Protein AF-A0A932P0R0-F1 (afdb_monomer_lite)

Radius of gyration: 29.47 Å; chains: 1; bounding box: 37×61×82 Å

Foldseek 3Di:
DDDDDDDDDDDDDDDDDDDDDDDDDDPPDDDDPDPPLPDPPPVVVLVVLLVVLLVCLVVLVLVVSLVSLVVSCVNCVPDPSNVVSVVSNVSSVVCCVVCVVVPDD

Secondary structure (DSSP, 8-state):
------------------------------------------HHHHHHHHHHHHHHHHTT-HHHHHHHHHHHHHH-TT-TTHHHHHHHHHHHHHHHHHHGGG---

pLDDT: mean 71.14, std 22.49, range [34.19, 95.56]

Structure (mmCIF, N/CA/C/O backbone):
data_AF-A0A932P0R0-F1
#
_entry.id   AF-A0A932P0R0-F1
#
loop_
_atom_site.group_PDB
_atom_site.id
_atom_site.type_symbol
_atom_site.label_atom_id
_atom_site.label_alt_id
_atom_site.label_comp_id
_atom_site.label_asym_id
_atom_site.label_entity_id
_atom_site.label_seq_id
_atom_site.pdbx_PDB_ins_code
_atom_site.Cartn_x
_atom_site.Cartn_y
_atom_site.Cartn_z
_atom_site.occupancy
_atom_site.B_iso_or_equiv
_atom_site.auth_seq_id
_atom_site.auth_comp_id
_atom_site.auth_asym_id
_atom_site.auth_atom_id
_atom_site.pdbx_PDB_model_num
ATOM 1 N N . MET A 1 1 ? -13.440 -53.868 -31.242 1.00 41.31 1 MET A N 1
ATOM 2 C CA . MET A 1 1 ? -13.339 -52.394 -31.223 1.00 41.31 1 MET A CA 1
ATOM 3 C C . MET A 1 1 ? -12.059 -52.016 -31.948 1.00 41.31 1 MET A C 1
ATOM 5 O O . MET A 1 1 ? -10.990 -52.230 -31.399 1.00 41.31 1 MET A O 1
ATOM 9 N N . ALA A 1 2 ? -12.161 -51.584 -33.204 1.00 47.44 2 ALA A N 1
ATOM 10 C CA . ALA A 1 2 ? -11.027 -51.178 -34.032 1.00 47.44 2 ALA A CA 1
ATOM 11 C C . ALA A 1 2 ? -11.267 -49.729 -34.461 1.00 47.44 2 ALA A C 1
ATOM 13 O O . ALA A 1 2 ? -12.316 -49.439 -35.034 1.00 47.44 2 ALA A O 1
ATOM 14 N N . ILE A 1 3 ? -10.338 -48.827 -34.142 1.00 58.59 3 ILE A N 1
ATOM 15 C CA . ILE A 1 3 ? -10.405 -47.423 -34.554 1.00 58.59 3 ILE A CA 1
ATOM 16 C C . ILE A 1 3 ? -9.244 -47.190 -35.517 1.00 58.59 3 ILE A C 1
ATOM 18 O O . ILE A 1 3 ? -8.076 -47.308 -35.148 1.00 58.59 3 ILE A O 1
ATOM 22 N N . LEU A 1 4 ? -9.613 -46.939 -36.773 1.00 53.84 4 LEU A N 1
ATOM 23 C CA . LEU A 1 4 ? -8.739 -46.583 -37.884 1.00 53.84 4 LEU A CA 1
ATOM 24 C C . LEU A 1 4 ? -7.992 -45.276 -37.577 1.00 53.84 4 LEU A C 1
ATOM 26 O O . LEU A 1 4 ? -8.614 -44.250 -37.307 1.00 53.84 4 LEU A O 1
ATOM 30 N N . PHE A 1 5 ? -6.667 -45.305 -37.703 1.00 51.25 5 PHE A N 1
ATOM 31 C CA . PHE A 1 5 ? -5.839 -44.111 -37.845 1.00 51.25 5 PHE A CA 1
ATOM 32 C C . PHE A 1 5 ? -5.993 -43.562 -39.266 1.00 51.25 5 PHE A C 1
ATOM 34 O O . PHE A 1 5 ? -5.765 -44.292 -40.230 1.00 51.25 5 PHE A O 1
ATOM 41 N N . ILE A 1 6 ? -6.330 -42.279 -39.406 1.00 59.81 6 ILE A N 1
ATOM 42 C CA . ILE A 1 6 ? -6.275 -41.576 -40.693 1.00 59.81 6 ILE A CA 1
ATOM 43 C C . ILE A 1 6 ? -5.391 -40.337 -40.523 1.00 59.81 6 ILE A C 1
ATOM 45 O O . ILE A 1 6 ? -5.803 -39.332 -39.950 1.00 59.81 6 ILE A O 1
ATOM 49 N N . LEU A 1 7 ? -4.158 -40.440 -41.023 1.00 52.25 7 LEU A N 1
ATOM 50 C CA . LEU A 1 7 ? -3.279 -39.316 -41.350 1.00 52.25 7 LEU A CA 1
ATOM 51 C C . LEU A 1 7 ? -3.620 -38.831 -42.768 1.00 52.25 7 LEU A C 1
ATOM 53 O O . LEU A 1 7 ? -3.631 -39.659 -43.680 1.00 52.25 7 LEU A O 1
ATOM 57 N N . PRO A 1 8 ? -3.737 -37.519 -43.014 1.00 45.38 8 PRO A N 1
ATOM 58 C CA . PRO A 1 8 ? -3.462 -36.968 -44.328 1.00 45.38 8 PRO A CA 1
ATOM 59 C C . PRO A 1 8 ? -2.069 -36.330 -44.342 1.00 45.38 8 PRO A C 1
ATOM 61 O O . PRO A 1 8 ? -1.841 -35.240 -43.822 1.00 45.38 8 PRO A O 1
ATOM 64 N N . ALA A 1 9 ? -1.132 -37.040 -44.972 1.00 51.94 9 ALA A N 1
ATOM 65 C CA . ALA A 1 9 ? 0.112 -36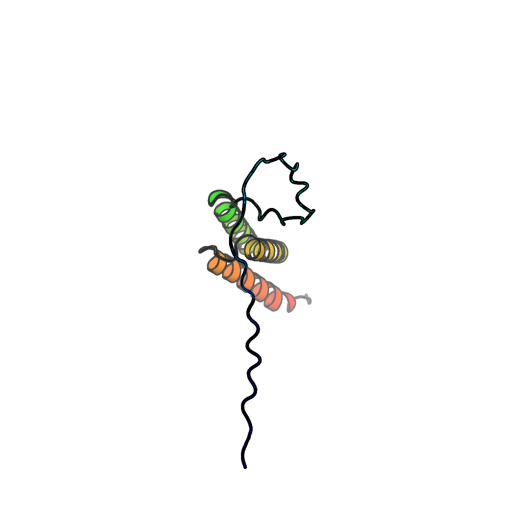.477 -45.471 1.00 51.94 9 ALA A CA 1
ATOM 66 C C . ALA A 1 9 ? -0.210 -35.553 -46.655 1.00 51.94 9 ALA A C 1
ATOM 68 O O . ALA A 1 9 ? -0.837 -35.968 -47.628 1.00 51.94 9 ALA A O 1
ATOM 69 N N . SER A 1 10 ? 0.211 -34.296 -46.584 1.00 44.00 10 SER A N 1
ATOM 70 C CA . SER A 1 10 ? 0.160 -33.369 -47.713 1.00 44.00 10 SER A CA 1
ATOM 71 C C . SER A 1 10 ? 1.507 -32.675 -47.822 1.00 44.00 10 SER A C 1
ATOM 73 O O . SER A 1 10 ? 1.857 -31.817 -47.017 1.00 44.00 10 SER A O 1
ATOM 75 N N . ALA A 1 11 ? 2.288 -33.126 -48.801 1.00 57.47 11 ALA A N 1
ATOM 76 C CA . ALA A 1 11 ? 3.505 -32.470 -49.249 1.00 57.47 11 ALA A CA 1
ATOM 77 C C . ALA A 1 11 ? 3.162 -31.183 -50.015 1.00 57.47 11 ALA A C 1
ATOM 79 O O . ALA A 1 11 ? 2.082 -31.075 -50.600 1.00 57.47 11 ALA A O 1
ATOM 80 N N . PRO A 1 12 ? 4.123 -30.257 -50.117 1.00 44.09 12 PRO A N 1
ATOM 81 C CA . PRO A 1 12 ? 4.503 -29.856 -51.468 1.00 44.09 12 PRO A CA 1
ATOM 82 C C . PRO A 1 12 ? 6.021 -29.723 -51.641 1.00 44.09 12 PRO A C 1
ATOM 84 O O . PRO A 1 12 ? 6.730 -29.163 -50.808 1.00 44.09 12 PRO A O 1
ATOM 87 N N . ALA A 1 13 ? 6.511 -30.209 -52.780 1.00 51.12 13 ALA A N 1
ATOM 88 C CA . ALA A 1 13 ? 7.815 -29.834 -53.313 1.00 51.12 13 ALA A CA 1
ATOM 89 C C . ALA A 1 13 ? 7.724 -28.456 -53.987 1.00 51.12 13 ALA A C 1
ATOM 91 O O . ALA A 1 13 ? 6.694 -28.139 -54.586 1.00 51.12 13 ALA A O 1
ATOM 92 N N . PRO A 1 14 ? 8.826 -27.693 -54.017 1.00 45.81 14 PRO A N 1
ATOM 93 C CA . PRO A 1 14 ? 9.153 -27.021 -55.268 1.00 45.81 14 PRO A CA 1
ATOM 94 C C . PRO A 1 14 ? 10.610 -27.238 -55.689 1.00 45.81 14 PRO A C 1
ATOM 96 O O . PRO A 1 14 ? 11.561 -27.044 -54.932 1.00 45.81 14 PRO A O 1
ATOM 99 N N . LYS A 1 15 ? 10.762 -27.634 -56.956 1.00 42.56 15 LYS A N 1
ATOM 100 C CA . LYS A 1 15 ? 12.023 -27.623 -57.692 1.00 42.56 15 LYS A CA 1
ATOM 101 C C . LYS A 1 15 ? 12.407 -26.183 -58.042 1.00 42.56 15 LYS A C 1
ATOM 103 O O . LYS A 1 15 ? 11.590 -25.438 -58.566 1.00 42.56 15 LYS A O 1
ATOM 108 N N . ALA A 1 16 ? 13.670 -25.882 -57.753 1.00 48.72 16 ALA A N 1
ATOM 109 C CA . ALA A 1 16 ? 14.629 -25.054 -58.484 1.00 48.72 16 ALA A CA 1
ATOM 110 C C . ALA A 1 16 ? 14.113 -24.023 -59.505 1.00 48.72 16 ALA A C 1
ATOM 112 O O . ALA A 1 16 ? 13.518 -24.379 -60.519 1.00 48.72 16 ALA A O 1
ATOM 113 N N . GLY A 1 17 ? 14.574 -22.780 -59.340 1.00 39.59 17 GLY A N 1
ATOM 114 C CA . GLY A 1 17 ? 14.799 -21.887 -60.474 1.00 39.59 17 GLY A CA 1
ATOM 115 C C . GLY A 1 17 ? 14.742 -20.402 -60.136 1.00 39.59 17 GLY A C 1
ATOM 116 O O . GLY A 1 17 ? 13.661 -19.856 -59.991 1.00 39.59 17 GLY A O 1
ATOM 117 N N . GLY A 1 18 ? 15.910 -19.754 -60.113 1.00 34.19 18 GLY A N 1
ATOM 118 C CA . GLY A 1 18 ? 16.051 -18.364 -60.561 1.00 34.19 18 GLY A CA 1
ATOM 119 C C . GLY A 1 18 ? 15.769 -17.251 -59.549 1.00 34.19 18 GLY A C 1
ATOM 120 O O . GLY A 1 18 ? 14.658 -16.751 -59.443 1.00 34.19 18 GLY A O 1
ATOM 121 N N . LEU A 1 19 ? 16.837 -16.746 -58.926 1.00 47.50 19 LEU A N 1
ATOM 122 C CA . LEU A 1 19 ? 17.021 -15.295 -58.754 1.00 47.50 19 LEU A CA 1
ATOM 123 C C . LEU A 1 19 ? 16.983 -14.640 -60.158 1.00 47.50 19 LEU A C 1
ATOM 125 O O . LEU A 1 19 ? 17.468 -15.285 -61.093 1.00 47.50 19 LEU A O 1
ATOM 129 N N . PRO A 1 20 ? 16.496 -13.391 -60.342 1.00 49.47 20 PRO A N 1
ATOM 130 C CA . PRO A 1 20 ? 17.077 -12.260 -59.618 1.00 49.47 20 PRO A CA 1
ATOM 131 C C . PRO A 1 20 ? 16.155 -11.059 -59.311 1.00 49.47 20 PRO A C 1
ATOM 133 O O . PRO A 1 20 ? 15.048 -10.912 -59.815 1.00 49.47 20 PRO A O 1
ATOM 136 N N . SER A 1 21 ? 16.753 -10.148 -58.541 1.00 41.25 21 SER A N 1
ATOM 137 C CA . SER A 1 21 ? 16.480 -8.708 -58.487 1.00 41.25 21 SER A CA 1
ATOM 138 C C . SER A 1 21 ? 15.305 -8.242 -57.636 1.00 41.25 21 SER A C 1
ATOM 140 O O . SER A 1 21 ? 14.145 -8.222 -58.033 1.00 41.25 21 SER A O 1
ATOM 142 N N . ALA A 1 22 ? 15.687 -7.752 -56.458 1.00 48.41 22 ALA A N 1
ATOM 143 C CA . ALA A 1 22 ? 14.903 -6.863 -55.624 1.00 48.41 22 ALA A CA 1
ATOM 144 C C . ALA A 1 22 ? 14.386 -5.644 -56.408 1.00 48.41 22 ALA A C 1
ATOM 146 O O . ALA A 1 22 ? 15.142 -4.985 -57.124 1.00 48.41 22 ALA A O 1
ATOM 147 N N . PRO A 1 23 ? 13.148 -5.248 -56.113 1.00 41.75 23 PRO A N 1
ATOM 148 C CA . PRO A 1 23 ? 12.867 -3.882 -55.718 1.00 41.75 23 PRO A CA 1
ATOM 149 C C . PRO A 1 23 ? 12.424 -3.891 -54.255 1.00 41.75 23 PRO A C 1
ATOM 151 O O . PRO A 1 23 ? 11.479 -4.574 -53.873 1.00 41.75 23 PRO A O 1
ATOM 154 N N . ARG A 1 24 ? 13.155 -3.140 -53.432 1.00 49.03 24 ARG A N 1
ATOM 155 C CA . ARG A 1 24 ? 12.852 -2.819 -52.033 1.00 49.03 24 ARG A CA 1
ATOM 156 C C . ARG A 1 24 ? 11.360 -2.468 -51.868 1.00 49.03 24 ARG A C 1
ATOM 158 O O . ARG A 1 24 ? 10.967 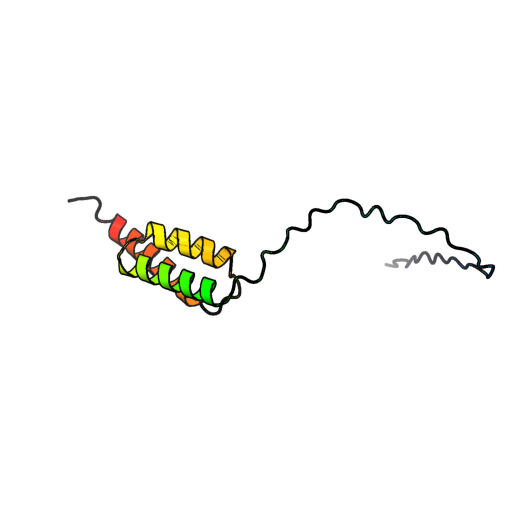-1.406 -52.347 1.00 49.03 24 ARG A O 1
ATOM 165 N N . PRO A 1 25 ? 10.544 -3.282 -51.171 1.00 45.34 25 PRO A N 1
ATOM 166 C CA . PRO A 1 25 ? 9.260 -2.819 -50.695 1.00 45.34 25 PRO A CA 1
ATOM 167 C C . PRO A 1 25 ? 9.493 -2.072 -49.384 1.00 45.34 25 PRO A C 1
ATOM 169 O O . PRO A 1 25 ? 10.066 -2.585 -48.423 1.00 45.34 25 PRO A O 1
ATOM 172 N N . GLU A 1 26 ? 9.089 -0.811 -49.393 1.00 49.19 26 GLU A N 1
ATOM 173 C CA . GLU A 1 26 ? 8.748 -0.037 -48.213 1.00 49.19 26 GLU A CA 1
ATOM 174 C C . GLU A 1 26 ? 7.876 -0.898 -47.287 1.00 49.19 26 GLU A C 1
ATOM 176 O O . GLU A 1 26 ? 6.736 -1.236 -47.604 1.00 49.19 26 GLU A O 1
ATOM 181 N N . THR A 1 27 ? 8.444 -1.330 -46.160 1.00 39.28 27 THR A N 1
ATOM 182 C CA . THR A 1 27 ? 7.712 -2.060 -45.128 1.00 39.28 27 THR A CA 1
ATOM 183 C C . THR A 1 27 ? 6.742 -1.096 -44.452 1.00 39.28 27 THR A C 1
ATOM 185 O O . THR A 1 27 ? 7.049 -0.507 -43.416 1.00 39.28 27 THR A O 1
ATOM 188 N N . ALA A 1 28 ? 5.546 -0.959 -45.020 1.00 50.16 28 ALA A N 1
ATOM 189 C CA . ALA A 1 28 ? 4.359 -0.578 -44.275 1.00 50.16 28 ALA A CA 1
ATOM 190 C C . ALA A 1 28 ? 4.097 -1.678 -43.231 1.00 50.16 28 ALA A C 1
ATOM 192 O O . ALA A 1 28 ? 3.466 -2.700 -43.504 1.00 50.16 28 ALA A O 1
ATOM 193 N N . LYS A 1 29 ? 4.671 -1.506 -42.036 1.00 42.03 29 LYS A N 1
ATOM 194 C CA . LYS A 1 29 ? 4.423 -2.376 -40.887 1.00 42.03 29 LYS A CA 1
ATOM 195 C C . LYS A 1 29 ? 3.013 -2.071 -40.367 1.00 42.03 29 LYS A C 1
ATOM 197 O O . LYS A 1 29 ? 2.745 -0.914 -40.040 1.00 42.03 29 LYS A O 1
ATOM 202 N N . PR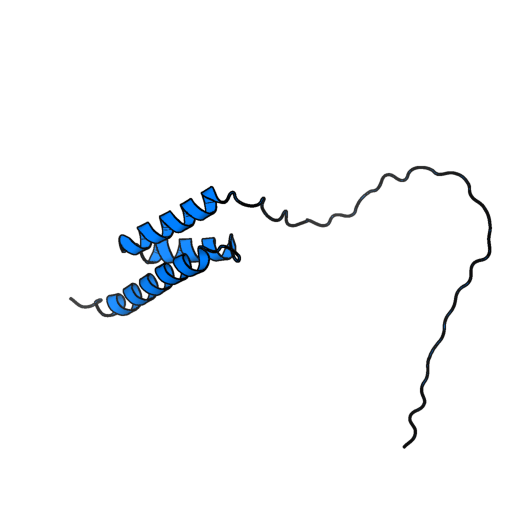O A 1 30 ? 2.109 -3.061 -40.297 1.00 42.97 30 PRO A N 1
ATOM 203 C CA . PRO A 1 30 ? 0.770 -2.843 -39.786 1.00 42.97 30 PRO A CA 1
ATOM 204 C C . PRO A 1 30 ? 0.816 -2.403 -38.323 1.00 42.97 30 PRO A C 1
ATOM 206 O O . PRO A 1 30 ? 1.623 -2.878 -37.520 1.00 42.97 30 PRO A O 1
ATOM 209 N N . SER A 1 31 ? -0.082 -1.469 -38.031 1.00 52.72 31 SER A N 1
ATOM 210 C CA . SER A 1 31 ? -0.434 -0.971 -36.714 1.00 52.72 31 SER A CA 1
ATOM 211 C C . SER A 1 31 ? -0.724 -2.130 -35.755 1.00 52.72 31 SER A C 1
ATOM 213 O O . SER A 1 31 ? -1.727 -2.824 -35.895 1.00 52.72 31 SER A O 1
ATOM 215 N N . SER A 1 32 ? 0.149 -2.304 -34.769 1.00 41.19 32 SER A N 1
ATOM 216 C CA . SER A 1 32 ? -0.210 -2.855 -33.466 1.00 41.19 32 SER A CA 1
ATOM 217 C C . SER A 1 32 ? 0.265 -1.829 -32.447 1.00 41.19 32 SER A C 1
ATOM 219 O O . SER A 1 32 ? 1.462 -1.527 -32.439 1.00 41.19 32 SER A O 1
ATOM 221 N N . PRO A 1 33 ? -0.611 -1.268 -31.596 1.00 44.75 33 PRO A N 1
ATOM 222 C CA . PRO A 1 33 ? -0.143 -0.519 -30.449 1.00 44.75 33 PRO A CA 1
ATOM 223 C C . PRO A 1 33 ? 0.584 -1.529 -29.564 1.00 44.75 33 PRO A C 1
ATOM 225 O O . PRO A 1 33 ? -0.043 -2.333 -28.879 1.00 44.75 33 PRO A O 1
ATOM 228 N N . GLN A 1 34 ? 1.917 -1.545 -29.610 1.00 47.66 34 GLN A N 1
ATOM 229 C CA . GLN A 1 34 ? 2.653 -2.074 -28.476 1.00 47.66 34 GLN A CA 1
ATOM 230 C C . GLN A 1 34 ? 2.182 -1.234 -27.287 1.00 47.66 34 GLN A C 1
ATOM 232 O O . GLN A 1 34 ? 2.335 -0.009 -27.341 1.00 47.66 34 GLN A O 1
ATOM 237 N N . PRO A 1 35 ? 1.597 -1.817 -26.227 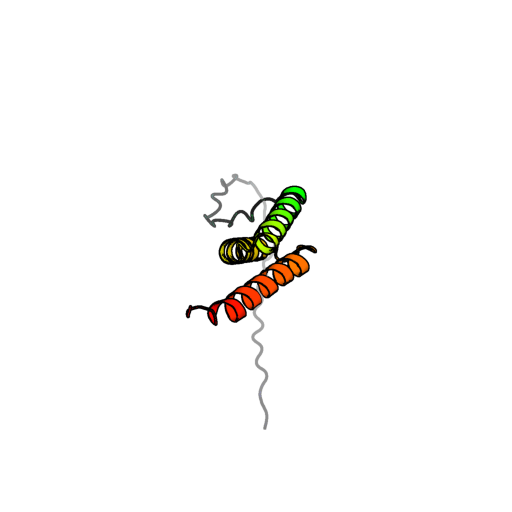1.00 43.41 35 PRO A N 1
ATOM 238 C CA . PRO A 1 35 ? 1.666 -1.136 -24.957 1.00 43.41 35 PRO A CA 1
ATOM 239 C C . PRO A 1 35 ? 3.164 -1.024 -24.702 1.00 43.41 35 PRO A C 1
ATOM 241 O O . PRO A 1 35 ? 3.847 -2.034 -24.521 1.00 43.41 35 PRO A O 1
ATOM 244 N N . SER A 1 36 ? 3.698 0.187 -24.841 1.00 44.09 36 SER A N 1
ATOM 245 C CA . SER A 1 36 ? 5.020 0.521 -24.348 1.00 44.09 36 SER A CA 1
ATOM 246 C C . SER A 1 36 ? 4.988 0.156 -22.875 1.00 44.09 36 SER A C 1
ATOM 248 O O . SER A 1 36 ? 4.463 0.911 -22.059 1.00 44.09 36 SER A O 1
ATOM 250 N N . ALA A 1 37 ? 5.443 -1.061 -22.570 1.00 46.12 37 ALA A N 1
ATOM 251 C CA . ALA A 1 37 ? 5.770 -1.488 -21.233 1.00 46.12 37 ALA A CA 1
ATOM 252 C C . ALA A 1 37 ? 6.635 -0.363 -20.689 1.00 46.12 37 ALA A C 1
ATOM 254 O O . ALA A 1 37 ? 7.676 -0.036 -21.268 1.00 46.12 37 ALA A O 1
ATOM 255 N N . ALA A 1 38 ? 6.073 0.322 -19.696 1.00 51.81 38 ALA A N 1
ATOM 256 C CA . ALA A 1 38 ? 6.682 1.451 -19.043 1.00 51.81 38 ALA A CA 1
ATOM 257 C C . ALA A 1 38 ? 8.151 1.115 -18.797 1.00 51.81 38 ALA A C 1
ATOM 259 O O . ALA A 1 38 ? 8.467 0.005 -18.360 1.00 51.81 38 ALA A O 1
ATOM 260 N N . ALA A 1 39 ? 9.030 2.052 -19.154 1.00 52.94 39 ALA A N 1
ATOM 261 C CA . ALA A 1 39 ? 10.446 1.975 -18.840 1.00 52.94 39 ALA A CA 1
ATOM 262 C C . ALA A 1 39 ? 10.619 1.417 -17.417 1.00 52.94 39 ALA A C 1
ATOM 264 O O . ALA A 1 39 ? 9.831 1.821 -16.555 1.00 52.94 39 ALA A O 1
ATOM 265 N N . PRO A 1 40 ? 11.584 0.506 -17.174 1.00 53.94 40 PRO A N 1
ATOM 266 C CA . PRO A 1 40 ? 11.906 0.037 -15.833 1.00 53.94 40 PRO A CA 1
ATOM 267 C C . PRO A 1 40 ? 11.985 1.259 -14.927 1.00 53.94 40 PRO A C 1
ATOM 269 O O . PRO A 1 40 ? 12.868 2.097 -15.096 1.00 53.94 40 PRO A O 1
ATOM 272 N N . GLN A 1 41 ? 10.977 1.445 -14.077 1.00 56.19 41 GLN A N 1
ATOM 273 C CA . GLN A 1 41 ? 10.969 2.579 -13.176 1.00 56.19 41 GLN A CA 1
ATOM 274 C C . GLN A 1 41 ? 12.140 2.344 -12.236 1.00 56.19 41 GLN A C 1
ATOM 276 O O . GLN A 1 41 ? 12.245 1.276 -11.628 1.00 56.19 41 GLN A O 1
ATOM 281 N N . GLU A 1 42 ? 13.061 3.302 -12.230 1.00 59.28 42 GLU A N 1
ATOM 282 C CA . GLU A 1 42 ? 14.337 3.211 -11.539 1.00 59.28 42 GLU A CA 1
ATOM 283 C C . GLU A 1 42 ? 14.116 2.699 -10.103 1.00 59.28 42 GLU A C 1
ATOM 285 O O . GLU A 1 42 ? 13.147 3.090 -9.442 1.00 59.28 42 GLU A O 1
ATOM 290 N N . PRO A 1 43 ? 15.003 1.843 -9.570 1.00 62.53 43 PRO A N 1
ATOM 291 C CA . PRO A 1 43 ? 14.855 1.265 -8.229 1.00 62.53 43 PRO A CA 1
ATOM 292 C C . PRO A 1 43 ? 14.714 2.322 -7.113 1.00 62.53 43 PRO A C 1
ATOM 294 O O . PRO A 1 43 ? 14.213 2.030 -6.021 1.00 62.53 43 PRO A O 1
ATOM 297 N N . ASP A 1 44 ? 15.122 3.565 -7.378 1.00 77.19 44 ASP A N 1
ATOM 298 C CA . ASP A 1 44 ? 14.905 4.711 -6.497 1.00 77.19 44 ASP A CA 1
ATOM 299 C C . ASP A 1 44 ? 13.434 5.150 -6.410 1.00 77.19 44 ASP A C 1
ATOM 301 O O . ASP A 1 44 ? 12.959 5.466 -5.313 1.00 77.19 44 ASP A O 1
ATOM 305 N N . ASP A 1 45 ? 12.678 5.111 -7.510 1.00 85.62 45 ASP A N 1
ATOM 306 C CA . ASP A 1 45 ? 11.248 5.435 -7.522 1.00 85.62 45 ASP A CA 1
ATOM 307 C C . ASP A 1 45 ? 10.435 4.380 -6.771 1.00 85.62 45 ASP A C 1
ATOM 309 O O . ASP A 1 45 ? 9.567 4.725 -5.961 1.00 85.62 45 ASP A O 1
ATOM 313 N N . GLU A 1 46 ? 10.789 3.104 -6.941 1.00 89.31 46 GLU A N 1
ATOM 314 C CA . GLU A 1 46 ? 10.233 1.996 -6.165 1.00 89.31 46 GLU A CA 1
ATOM 315 C C . GLU A 1 46 ? 10.468 2.223 -4.662 1.00 89.31 46 GLU A C 1
ATOM 317 O O . GLU A 1 46 ? 9.536 2.256 -3.850 1.00 89.31 46 GLU A O 1
ATOM 322 N N . LYS A 1 47 ? 11.725 2.440 -4.267 1.00 90.88 47 LYS A N 1
ATOM 323 C CA . LYS A 1 47 ? 12.090 2.649 -2.863 1.00 90.88 47 LYS A CA 1
ATOM 324 C C . LYS A 1 47 ? 11.383 3.867 -2.271 1.00 90.88 47 LYS A C 1
ATOM 326 O O . LYS A 1 47 ? 10.930 3.824 -1.121 1.00 90.88 47 LYS A O 1
ATOM 331 N N . LYS A 1 48 ? 11.272 4.955 -3.034 1.00 92.75 48 LYS A N 1
ATOM 332 C CA . LYS A 1 48 ? 10.575 6.178 -2.624 1.00 92.75 48 LYS A CA 1
ATOM 333 C C . LYS A 1 48 ? 9.075 5.939 -2.460 1.00 92.75 48 LYS A C 1
ATOM 335 O O . LYS A 1 48 ? 8.499 6.417 -1.477 1.00 92.75 48 LYS A O 1
ATOM 340 N N . ALA A 1 49 ? 8.456 5.189 -3.369 1.00 92.38 49 ALA A N 1
ATOM 341 C CA . ALA A 1 49 ? 7.047 4.826 -3.295 1.00 92.38 49 ALA A CA 1
ATOM 342 C C . ALA A 1 49 ? 6.762 3.943 -2.071 1.00 92.38 49 ALA A C 1
ATOM 344 O O . ALA A 1 49 ? 5.911 4.302 -1.254 1.00 92.38 49 ALA A O 1
ATOM 345 N N . ALA A 1 50 ? 7.548 2.883 -1.862 1.00 93.31 50 ALA A N 1
ATOM 346 C CA . ALA A 1 50 ? 7.451 2.024 -0.682 1.00 93.31 50 ALA A CA 1
ATOM 347 C C . ALA A 1 50 ? 7.637 2.821 0.625 1.00 93.31 50 ALA A C 1
ATOM 349 O O . ALA A 1 50 ? 6.848 2.708 1.563 1.00 93.31 50 ALA A O 1
ATOM 350 N N . GLY A 1 51 ? 8.635 3.711 0.675 1.00 94.62 51 GLY A N 1
ATOM 351 C CA . GLY A 1 51 ? 8.869 4.575 1.834 1.00 94.62 51 GLY A CA 1
ATOM 352 C C . GLY A 1 51 ? 7.728 5.563 2.105 1.00 94.62 51 GLY A C 1
ATOM 353 O O . GLY A 1 51 ? 7.441 5.877 3.262 1.00 94.62 51 GLY A O 1
ATOM 354 N N . ARG A 1 52 ? 7.052 6.053 1.059 1.00 95.12 52 ARG A N 1
ATOM 355 C CA . ARG A 1 52 ? 5.862 6.901 1.202 1.00 95.12 52 ARG A CA 1
ATOM 356 C C . ARG A 1 52 ? 4.687 6.112 1.778 1.00 95.12 52 ARG A C 1
ATOM 358 O O . ARG A 1 52 ? 4.047 6.625 2.690 1.00 95.12 52 ARG A O 1
ATOM 365 N N . ILE A 1 53 ? 4.436 4.897 1.290 1.00 94.75 53 ILE A N 1
ATOM 366 C CA . ILE A 1 53 ? 3.359 4.023 1.785 1.00 94.75 53 ILE A CA 1
ATOM 367 C C . ILE A 1 53 ? 3.542 3.750 3.276 1.00 94.75 53 ILE A C 1
ATOM 369 O O . ILE A 1 53 ? 2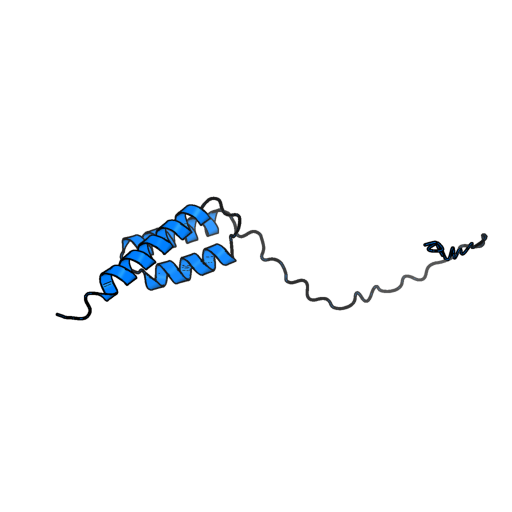.633 4.023 4.058 1.00 94.75 53 ILE A O 1
ATOM 373 N N . LYS A 1 54 ? 4.752 3.354 3.687 1.00 94.94 54 LYS A N 1
ATOM 374 C CA . LYS A 1 54 ? 5.083 3.134 5.098 1.00 94.94 54 LYS A CA 1
ATOM 375 C C . LYS A 1 54 ? 4.791 4.361 5.966 1.00 94.94 54 LYS A C 1
ATOM 377 O O . LYS A 1 54 ? 4.168 4.251 7.016 1.00 94.94 54 LYS A O 1
ATOM 382 N N . ARG A 1 55 ? 5.188 5.562 5.521 1.00 95.56 55 ARG A N 1
ATOM 383 C CA . ARG A 1 55 ? 4.889 6.809 6.253 1.00 95.56 55 ARG A CA 1
ATOM 384 C C . ARG A 1 55 ? 3.390 7.092 6.355 1.00 95.56 55 ARG A C 1
ATOM 386 O O . ARG A 1 55 ? 2.935 7.544 7.403 1.00 95.56 55 ARG A O 1
ATOM 393 N N . LEU A 1 56 ? 2.624 6.852 5.292 1.00 93.69 56 LEU A N 1
ATOM 394 C CA . LEU A 1 56 ? 1.168 7.028 5.310 1.00 93.69 56 LEU A CA 1
ATOM 395 C C . LEU A 1 56 ? 0.514 6.057 6.302 1.00 93.69 56 LEU A C 1
ATOM 397 O O . LEU A 1 56 ? -0.293 6.489 7.124 1.00 93.69 56 LEU A O 1
ATOM 401 N N . ALA A 1 57 ? 0.930 4.788 6.294 1.00 91.88 57 ALA A N 1
ATOM 402 C CA . ALA A 1 57 ? 0.464 3.782 7.244 1.00 91.88 57 ALA A CA 1
ATOM 403 C C . ALA A 1 57 ? 0.780 4.183 8.696 1.00 91.88 57 ALA A C 1
ATOM 405 O O . ALA A 1 57 ? -0.124 4.270 9.525 1.00 91.88 57 ALA A O 1
ATOM 406 N N . SER A 1 58 ? 2.034 4.551 8.991 1.00 91.56 58 SER A N 1
ATOM 407 C CA . SER A 1 58 ? 2.454 4.948 10.346 1.00 91.56 58 SER A CA 1
ATOM 408 C C . SER A 1 58 ? 1.801 6.239 10.855 1.00 91.56 58 SER A C 1
ATOM 410 O O . SER A 1 58 ? 1.673 6.425 12.060 1.00 91.56 58 SER A O 1
ATOM 412 N N . THR A 1 59 ? 1.383 7.145 9.964 1.00 91.94 59 THR A N 1
ATOM 413 C CA . THR A 1 59 ? 0.672 8.385 10.339 1.00 91.94 59 THR A CA 1
ATOM 414 C C . THR A 1 59 ? -0.843 8.196 10.453 1.00 91.94 59 THR A C 1
ATOM 416 O O . THR A 1 59 ? -1.567 9.161 10.686 1.00 91.94 59 THR A O 1
ATOM 419 N N . GLY A 1 60 ? -1.342 6.965 10.291 1.00 89.19 60 GLY A N 1
ATOM 420 C CA . GLY A 1 60 ? -2.765 6.643 10.384 1.00 89.19 60 GLY A CA 1
ATOM 421 C C . GLY A 1 60 ? -3.575 7.025 9.144 1.00 89.19 60 GLY A C 1
ATOM 422 O O . GLY A 1 60 ? -4.792 6.839 9.132 1.00 89.19 60 GLY A O 1
ATOM 423 N N . LYS A 1 61 ? -2.926 7.491 8.069 1.00 93.56 61 LYS A N 1
ATOM 424 C CA . LYS A 1 61 ? -3.551 7.803 6.773 1.00 93.56 61 LYS A CA 1
ATOM 425 C C . LYS A 1 61 ? -3.823 6.521 5.983 1.00 93.56 61 LYS A C 1
ATOM 427 O O . LYS A 1 61 ? -3.340 6.330 4.869 1.00 93.56 61 LYS A O 1
ATOM 432 N N . CYS A 1 62 ? -4.608 5.630 6.585 1.00 92.50 62 CYS A N 1
ATOM 433 C CA . CYS A 1 62 ? -4.801 4.256 6.130 1.00 92.50 62 CYS A CA 1
ATOM 434 C C . CYS A 1 62 ? -5.388 4.184 4.714 1.00 92.50 62 CYS A C 1
ATOM 436 O O . CYS A 1 62 ? -4.947 3.370 3.913 1.00 92.50 62 CYS A O 1
ATOM 438 N N . ARG A 1 63 ? -6.339 5.064 4.376 1.00 93.12 63 ARG A N 1
ATOM 439 C CA . ARG A 1 63 ? -6.953 5.103 3.040 1.00 93.12 63 ARG A CA 1
ATOM 440 C C . ARG A 1 63 ? -5.930 5.438 1.949 1.00 93.12 63 ARG A C 1
ATOM 442 O O . ARG A 1 63 ? -5.794 4.686 0.992 1.00 93.12 63 ARG A O 1
ATOM 449 N N . GLU A 1 64 ? -5.157 6.506 2.146 1.00 93.56 64 GLU A N 1
ATOM 450 C CA . GLU A 1 64 ? -4.096 6.906 1.212 1.00 93.56 64 GLU A CA 1
ATOM 451 C C . GLU A 1 64 ? -2.987 5.847 1.118 1.00 93.56 64 GLU A C 1
ATOM 453 O O . GLU A 1 64 ? -2.446 5.619 0.036 1.00 93.56 64 GLU A O 1
ATOM 458 N N . ALA A 1 65 ? -2.646 5.194 2.236 1.00 94.62 65 ALA A N 1
ATOM 459 C CA . ALA A 1 65 ? -1.658 4.119 2.266 1.00 94.62 65 ALA A CA 1
ATOM 460 C C . ALA A 1 65 ? -2.107 2.912 1.429 1.00 94.62 65 ALA A C 1
ATOM 462 O O . ALA A 1 65 ? -1.315 2.394 0.646 1.00 94.62 65 ALA A O 1
ATOM 463 N N . ILE A 1 66 ? -3.377 2.511 1.547 1.00 94.94 66 ILE A N 1
ATOM 464 C CA . ILE A 1 66 ? -3.963 1.402 0.783 1.00 94.94 66 ILE A CA 1
ATOM 465 C C . ILE A 1 66 ? -3.987 1.723 -0.715 1.00 94.94 66 ILE A C 1
ATOM 467 O O . ILE A 1 66 ? -3.536 0.910 -1.515 1.00 94.94 66 ILE A O 1
ATOM 471 N N . GLU A 1 67 ? -4.449 2.915 -1.104 1.00 95.19 67 GLU A N 1
ATOM 472 C CA . GLU A 1 67 ? -4.472 3.327 -2.516 1.00 95.19 67 GLU A CA 1
ATOM 473 C C . GLU A 1 67 ? -3.063 3.396 -3.124 1.00 95.19 67 GLU A C 1
ATOM 475 O O . GLU A 1 67 ? -2.853 3.039 -4.283 1.00 95.19 67 GLU A O 1
ATOM 480 N N . ALA A 1 68 ? -2.079 3.860 -2.351 1.00 93.88 68 ALA A N 1
ATOM 481 C CA . ALA A 1 68 ? -0.692 3.895 -2.796 1.00 93.88 68 ALA A CA 1
ATOM 482 C C . ALA A 1 68 ? -0.076 2.488 -2.886 1.00 93.88 68 ALA A C 1
ATOM 484 O O . ALA A 1 68 ? 0.694 2.238 -3.811 1.00 93.88 68 ALA A O 1
ATOM 485 N N . ALA A 1 69 ? -0.425 1.582 -1.968 1.00 94.38 69 ALA A N 1
ATOM 486 C CA . ALA A 1 69 ? 0.007 0.187 -1.989 1.00 94.38 69 ALA A CA 1
ATOM 487 C C . ALA A 1 69 ? -0.545 -0.579 -3.199 1.00 94.38 69 ALA A C 1
ATOM 489 O O . ALA A 1 69 ? 0.210 -1.291 -3.853 1.00 94.38 69 ALA A O 1
ATOM 490 N N . ASP A 1 70 ? -1.817 -0.374 -3.547 1.00 95.25 70 ASP A N 1
ATOM 491 C CA . ASP A 1 70 ? -2.445 -0.981 -4.727 1.00 95.25 70 ASP A CA 1
ATOM 492 C C . ASP A 1 70 ? -1.741 -0.558 -6.028 1.00 95.25 70 ASP A C 1
ATOM 494 O O . ASP A 1 70 ? -1.307 -1.393 -6.823 1.00 95.25 70 ASP A O 1
ATOM 498 N N . ARG A 1 71 ? -1.486 0.748 -6.185 1.00 93.94 71 ARG A N 1
ATOM 499 C CA . ARG A 1 71 ? -0.711 1.268 -7.325 1.00 93.94 71 ARG A CA 1
ATOM 500 C C . ARG A 1 71 ? 0.717 0.737 -7.341 1.00 93.94 71 ARG A C 1
ATOM 502 O O . ARG A 1 71 ? 1.250 0.473 -8.412 1.00 93.94 71 ARG A O 1
ATOM 509 N N . PHE A 1 72 ? 1.345 0.594 -6.176 1.00 93.94 72 PHE A N 1
ATOM 510 C CA . PHE A 1 72 ? 2.685 0.025 -6.077 1.00 93.94 72 PHE A CA 1
ATOM 511 C C . PHE A 1 72 ? 2.706 -1.435 -6.532 1.00 93.94 72 PHE A C 1
ATOM 513 O O . PHE A 1 72 ? 3.579 -1.801 -7.307 1.00 93.94 72 PHE A O 1
ATOM 520 N N . ALA A 1 73 ? 1.728 -2.243 -6.119 1.00 93.44 73 ALA A N 1
ATOM 521 C CA . ALA A 1 73 ? 1.599 -3.630 -6.557 1.00 93.44 73 ALA A CA 1
ATOM 522 C C . ALA A 1 73 ? 1.349 -3.746 -8.070 1.00 93.44 73 ALA A C 1
ATOM 524 O O . ALA A 1 73 ? 1.896 -4.638 -8.713 1.00 93.44 73 ALA A O 1
ATOM 525 N N . ALA A 1 74 ? 0.573 -2.822 -8.646 1.00 92.50 74 ALA A N 1
ATOM 526 C CA . ALA A 1 74 ? 0.317 -2.779 -10.084 1.00 92.50 74 ALA A CA 1
ATOM 527 C C . ALA A 1 74 ? 1.550 -2.364 -10.910 1.00 92.50 74 ALA A C 1
ATOM 529 O O . ALA A 1 74 ? 1.725 -2.840 -12.029 1.00 92.50 74 ALA A O 1
ATOM 530 N N . LEU A 1 75 ? 2.389 -1.471 -10.376 1.00 90.75 75 LEU A N 1
ATOM 531 C CA . LEU A 1 75 ? 3.588 -0.969 -11.058 1.00 90.75 75 LEU A CA 1
ATOM 532 C C . LEU A 1 75 ? 4.816 -1.865 -10.848 1.00 90.75 75 LEU A C 1
ATOM 534 O O . LEU A 1 75 ? 5.639 -1.988 -11.751 1.00 90.75 75 LEU A O 1
ATOM 538 N N . TYR A 1 76 ? 4.933 -2.494 -9.677 1.00 91.19 76 TYR A N 1
ATOM 539 C CA . TYR A 1 76 ? 6.101 -3.272 -9.267 1.00 91.19 76 TYR A CA 1
ATOM 540 C C . TYR A 1 76 ? 5.711 -4.651 -8.698 1.00 91.19 76 TYR A C 1
ATOM 542 O O . TYR A 1 76 ? 5.954 -4.926 -7.516 1.00 91.19 76 TYR A O 1
ATOM 550 N N . PRO A 1 77 ? 5.118 -5.541 -9.515 1.00 87.69 77 PRO A N 1
ATOM 551 C CA . PRO A 1 77 ? 4.658 -6.853 -9.053 1.00 87.69 77 PRO A CA 1
ATOM 552 C C . PRO A 1 77 ? 5.801 -7.769 -8.580 1.00 87.69 77 PRO A C 1
ATOM 554 O O . PRO A 1 77 ? 5.600 -8.579 -7.680 1.00 87.69 77 PRO A O 1
ATOM 557 N N . ASP A 1 78 ? 7.008 -7.607 -9.126 1.00 90.00 78 ASP A N 1
ATOM 558 C CA . ASP A 1 78 ? 8.192 -8.411 -8.784 1.00 90.00 78 ASP A CA 1
ATOM 559 C C . ASP A 1 78 ? 9.139 -7.713 -7.790 1.00 90.00 78 ASP A C 1
ATOM 561 O O . ASP A 1 78 ? 10.265 -8.159 -7.559 1.00 90.00 78 ASP A O 1
ATOM 565 N N . SER A 1 79 ? 8.708 -6.601 -7.186 1.00 88.75 79 SER A N 1
ATOM 566 C CA . SER A 1 79 ? 9.546 -5.876 -6.233 1.00 88.75 79 SER A CA 1
ATOM 567 C C . SER A 1 79 ? 9.796 -6.694 -4.962 1.00 88.75 79 SER A C 1
ATOM 569 O O . SER A 1 79 ? 8.839 -7.129 -4.313 1.00 88.75 79 SER A O 1
ATOM 571 N N . PRO A 1 80 ? 11.047 -6.783 -4.467 1.00 90.75 80 PRO A N 1
ATOM 572 C CA . PRO A 1 80 ? 11.318 -7.374 -3.157 1.00 90.75 80 PRO A CA 1
ATOM 573 C C . PRO A 1 80 ? 10.671 -6.581 -2.007 1.00 90.75 80 PRO A C 1
ATOM 575 O O . PRO A 1 80 ? 10.512 -7.102 -0.903 1.00 90.75 80 PRO A O 1
ATOM 578 N N . ARG A 1 81 ? 10.281 -5.318 -2.239 1.00 90.06 81 ARG A N 1
ATOM 579 C CA . ARG A 1 81 ? 9.591 -4.472 -1.253 1.00 90.06 81 ARG A CA 1
ATOM 580 C C . ARG A 1 81 ? 8.082 -4.673 -1.249 1.00 90.06 81 ARG A C 1
ATOM 582 O O . ARG A 1 81 ? 7.433 -4.197 -0.316 1.00 90.06 81 ARG A O 1
ATOM 589 N N . LEU A 1 82 ? 7.528 -5.379 -2.236 1.00 93.31 82 LEU A N 1
ATOM 590 C CA . LEU A 1 82 ? 6.091 -5.610 -2.343 1.00 93.31 82 LEU A CA 1
ATOM 591 C C . LEU A 1 82 ? 5.541 -6.280 -1.083 1.00 93.31 82 LEU A C 1
ATOM 593 O O . LEU A 1 82 ? 4.541 -5.827 -0.540 1.00 93.31 82 LEU A O 1
ATOM 597 N N . ALA A 1 83 ? 6.241 -7.283 -0.548 1.00 94.25 83 ALA A N 1
ATOM 598 C CA . ALA A 1 83 ? 5.834 -7.952 0.686 1.00 94.25 83 ALA A CA 1
ATOM 599 C C . ALA A 1 83 ? 5.703 -6.977 1.873 1.00 94.25 83 ALA A C 1
ATOM 601 O O . ALA A 1 83 ? 4.742 -7.057 2.636 1.00 94.25 83 ALA A O 1
ATOM 602 N N . SER A 1 84 ? 6.632 -6.023 2.013 1.00 94.25 84 SER A N 1
ATOM 603 C CA . SER A 1 84 ? 6.544 -4.988 3.053 1.00 94.25 84 SER A CA 1
ATOM 604 C C . SER A 1 84 ? 5.388 -4.019 2.803 1.00 94.25 84 SER A C 1
ATOM 606 O O . SER A 1 84 ? 4.663 -3.689 3.734 1.00 94.25 84 SER A O 1
ATOM 608 N N . VAL A 1 85 ? 5.171 -3.609 1.552 1.00 95.44 85 VAL A N 1
ATOM 609 C CA . VAL A 1 85 ? 4.053 -2.731 1.174 1.00 95.44 85 VAL A CA 1
ATOM 610 C C . VAL A 1 85 ? 2.699 -3.386 1.463 1.00 95.44 85 VAL A C 1
ATOM 612 O O . VAL A 1 85 ? 1.818 -2.749 2.039 1.00 95.44 85 VAL A O 1
ATOM 615 N N . LEU A 1 86 ? 2.538 -4.666 1.120 1.00 95.31 86 LEU A N 1
ATOM 616 C CA . LEU A 1 86 ? 1.318 -5.428 1.399 1.00 95.31 86 LEU A CA 1
ATOM 617 C C . LEU A 1 86 ? 1.105 -5.635 2.904 1.00 95.31 86 LEU A C 1
ATOM 619 O O . LEU A 1 86 ? -0.035 -5.654 3.368 1.00 95.31 86 LEU A O 1
ATOM 623 N N . TRP A 1 87 ? 2.183 -5.745 3.686 1.00 95.25 87 TRP A N 1
ATOM 624 C CA . TRP A 1 87 ? 2.087 -5.760 5.145 1.00 95.25 87 TRP A CA 1
ATOM 625 C C . TRP A 1 87 ? 1.518 -4.444 5.690 1.00 95.25 87 TRP A C 1
ATOM 627 O O . TRP A 1 87 ? 0.536 -4.468 6.433 1.00 95.25 87 TRP A O 1
ATOM 637 N N . ASP A 1 88 ? 2.083 -3.301 5.283 1.00 94.12 88 ASP A N 1
ATOM 638 C CA . ASP A 1 88 ? 1.602 -1.970 5.684 1.00 94.12 88 ASP A CA 1
ATOM 639 C C . ASP A 1 88 ? 0.130 -1.759 5.268 1.00 94.12 88 ASP A C 1
ATOM 641 O O . ASP A 1 88 ? -0.684 -1.227 6.031 1.00 94.12 88 ASP A O 1
ATOM 645 N N . GLN A 1 89 ? -0.247 -2.240 4.079 1.00 94.94 89 GLN A N 1
ATOM 646 C CA . GLN A 1 89 ? -1.629 -2.236 3.596 1.00 94.94 89 GLN A CA 1
ATOM 647 C C . GLN A 1 89 ? -2.549 -3.080 4.492 1.00 94.94 89 GLN A C 1
ATOM 649 O O . GLN A 1 89 ? -3.616 -2.616 4.901 1.00 94.94 89 GLN A O 1
ATOM 654 N N . ALA A 1 90 ? -2.150 -4.308 4.832 1.00 94.44 90 ALA A N 1
ATOM 655 C CA . ALA A 1 90 ? -2.928 -5.194 5.694 1.00 94.44 90 ALA A CA 1
ATOM 656 C C . ALA A 1 90 ? -3.093 -4.623 7.112 1.00 94.44 90 ALA A C 1
ATOM 658 O O . ALA A 1 90 ? -4.165 -4.742 7.713 1.00 94.44 90 ALA A O 1
ATOM 659 N N . GLU A 1 91 ? -2.063 -3.964 7.644 1.00 92.50 91 GLU A N 1
ATOM 660 C CA . GLU A 1 91 ? -2.133 -3.261 8.924 1.00 92.50 91 GLU A CA 1
ATOM 661 C C . GLU A 1 91 ? -3.145 -2.110 8.876 1.00 92.50 91 GLU A C 1
ATOM 663 O O . GLU A 1 91 ? -3.997 -1.997 9.762 1.00 92.50 91 GLU A O 1
ATOM 668 N N . CYS A 1 92 ? -3.143 -1.331 7.791 1.00 92.38 92 CYS A N 1
ATOM 669 C CA . CYS A 1 92 ? -4.147 -0.297 7.543 1.00 92.38 92 CYS A CA 1
ATOM 670 C C . CYS A 1 92 ? -5.567 -0.876 7.464 1.00 92.38 92 CYS A C 1
ATOM 672 O O . CYS A 1 92 ? -6.480 -0.348 8.101 1.00 92.38 92 CYS A O 1
ATOM 674 N N . HIS A 1 93 ? -5.771 -1.992 6.755 1.00 92.38 93 HIS A N 1
ATOM 675 C CA . HIS A 1 93 ? -7.070 -2.672 6.712 1.00 92.38 93 HIS A CA 1
ATOM 676 C C . HIS A 1 93 ? -7.528 -3.135 8.098 1.00 92.38 93 HIS A C 1
ATOM 678 O O . HIS A 1 93 ? -8.694 -2.949 8.450 1.00 92.38 93 HIS A O 1
ATOM 684 N N . ARG A 1 94 ? -6.627 -3.693 8.917 1.00 90.31 94 ARG A N 1
ATOM 685 C CA . ARG A 1 94 ? -6.935 -4.065 10.308 1.00 90.31 94 ARG A CA 1
ATOM 686 C C . ARG A 1 94 ? -7.281 -2.845 11.154 1.00 90.31 94 ARG A C 1
ATOM 688 O O . ARG A 1 94 ? -8.220 -2.918 11.941 1.00 90.31 94 ARG A O 1
ATOM 695 N N . SER A 1 95 ? -6.548 -1.745 10.994 1.00 87.44 95 SER A N 1
ATOM 696 C CA . SER A 1 95 ? -6.792 -0.491 11.709 1.00 87.44 95 SER A CA 1
ATOM 697 C C . SER A 1 95 ? -8.168 0.082 11.374 1.00 87.44 95 SER A C 1
ATOM 699 O O . SER A 1 95 ? -8.943 0.363 12.282 1.00 87.44 95 SER A O 1
ATOM 701 N N . ILE A 1 96 ? -8.534 0.141 10.089 1.00 87.88 96 ILE A N 1
ATOM 702 C CA . ILE A 1 96 ? -9.869 0.573 9.647 1.00 87.88 96 ILE A CA 1
ATOM 703 C C . ILE A 1 96 ? -10.947 -0.386 10.155 1.00 87.88 96 ILE A C 1
ATOM 705 O O . ILE A 1 96 ? -11.964 0.063 10.665 1.00 87.88 96 ILE A O 1
ATOM 709 N N . SER A 1 97 ? -10.724 -1.699 10.076 1.00 86.69 97 SER A N 1
ATOM 710 C CA . SER A 1 97 ? -11.709 -2.692 10.531 1.00 86.69 97 SER A CA 1
ATOM 711 C C . SER A 1 97 ? -11.939 -2.632 12.045 1.00 86.69 97 SER A C 1
ATOM 713 O O . SER A 1 97 ? -13.060 -2.804 12.505 1.00 86.69 97 SER A O 1
ATOM 715 N N . ARG A 1 98 ? -10.892 -2.349 12.834 1.00 82.38 98 ARG A N 1
ATOM 716 C CA . ARG A 1 98 ? -10.987 -2.169 14.295 1.00 82.38 98 ARG A CA 1
ATOM 717 C C . ARG A 1 98 ? -11.502 -0.779 14.685 1.00 82.38 98 ARG A C 1
ATOM 719 O O . ARG A 1 98 ? -12.206 -0.646 15.681 1.00 82.38 98 ARG A O 1
ATOM 726 N N . GLY A 1 99 ? -11.152 0.252 13.918 1.00 64.31 99 GLY A N 1
ATOM 727 C CA . GLY A 1 99 ? -11.574 1.643 14.111 1.00 64.31 99 GLY A CA 1
ATOM 728 C C . GLY A 1 99 ? -12.996 1.925 13.621 1.00 64.31 99 GLY A C 1
ATOM 729 O O . GLY A 1 99 ? -13.659 2.805 14.158 1.00 64.31 99 GLY A O 1
ATOM 730 N N . GLY A 1 100 ? -13.503 1.127 12.679 1.00 51.25 100 GLY A N 1
ATOM 731 C CA . GLY A 1 100 ? -14.891 1.135 12.212 1.00 51.25 100 GLY A CA 1
ATOM 732 C C . GLY A 1 100 ? -15.902 0.670 13.266 1.00 51.25 100 GLY A C 1
ATOM 733 O O . GLY A 1 100 ? -17.090 0.930 13.118 1.00 51.25 100 GLY A O 1
ATOM 734 N N . SER A 1 101 ? -15.441 0.070 14.372 1.00 48.69 101 SER A N 1
ATOM 735 C CA . SER A 1 101 ? -16.254 -0.181 15.573 1.00 48.69 101 SER A CA 1
ATOM 736 C C . SER A 1 101 ? -16.249 0.975 16.588 1.00 48.69 101 SER A C 1
ATOM 738 O O . SER A 1 101 ? -16.834 0.831 17.655 1.00 48.69 101 SER A O 1
ATOM 740 N N . ARG A 1 102 ? -15.627 2.127 16.290 1.00 44.44 102 ARG A N 1
ATOM 741 C CA . ARG A 1 102 ? -15.704 3.351 17.122 1.00 44.44 102 ARG A CA 1
ATOM 742 C C . ARG A 1 102 ? -16.533 4.474 16.487 1.00 44.44 102 ARG A C 1
ATOM 744 O O . ARG A 1 102 ? -16.317 5.643 16.782 1.00 44.44 102 ARG A O 1
ATOM 751 N N . GLY A 1 103 ? -17.511 4.132 15.650 1.00 41.12 103 GLY A N 1
ATOM 752 C CA . GLY A 1 103 ? -18.549 5.061 15.187 1.00 41.12 103 GLY A CA 1
ATOM 753 C C . GLY A 1 103 ? -19.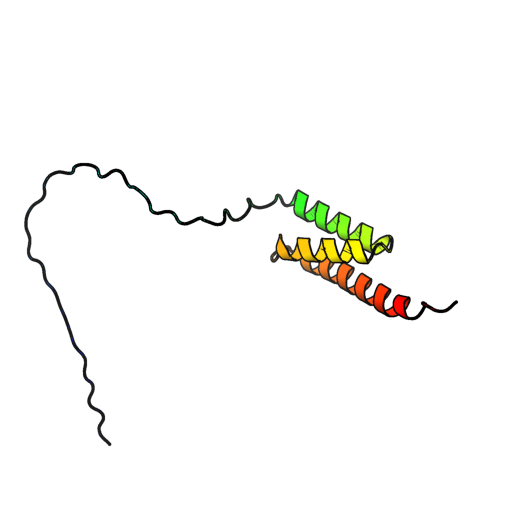681 5.251 16.203 1.00 41.12 103 GLY A C 1
ATOM 754 O O . GLY A 1 103 ? -20.843 5.107 15.842 1.00 41.12 103 GLY A O 1
ATOM 755 N N . GLY A 1 104 ? -19.356 5.507 17.471 1.00 44.59 104 GLY A N 1
ATOM 756 C CA . GLY A 1 104 ? -20.349 5.663 18.533 1.00 44.59 104 GLY A CA 1
ATOM 757 C C . GLY A 1 104 ? -19.731 6.157 19.833 1.00 44.59 104 GLY A C 1
ATOM 758 O O . GLY A 1 104 ? -19.608 5.380 20.773 1.00 44.59 104 GLY A O 1
ATOM 759 N N . GLN A 1 105 ? -19.314 7.422 19.857 1.00 40.94 105 GLN A N 1
ATOM 760 C CA . GLN A 1 105 ? -19.263 8.255 21.062 1.00 40.94 105 GLN A CA 1
ATOM 761 C C . GLN A 1 105 ? -19.636 9.680 20.676 1.00 40.94 105 GLN A C 1
ATOM 763 O O . GLN A 1 105 ? -19.126 10.135 19.626 1.00 40.94 105 GLN A O 1
#

Sequence (105 aa):
MAILFILPASAPAPKAGGLPSAPRPETAKPSSPQPSAAAPQEPDDEKKAAGRIKRLASTGKCREAIEAADRFAALYPDSPRLASVLWDQAECHRSISRGGSRGGQ